Protein AF-A0A842V137-F1 (afdb_monomer_lite)

pLDDT: mean 73.47, std 16.67, range [34.12, 91.19]

Secondary structure (DSSP, 8-state):
------SEEEEEEETT-EEEEEE-SSEEEEEEEEE-TTS----S-EEEEEEEE-TTS-EEEEEEEEEE----S--TT----PPPEEEEEEE-SSEEEEEEEEESSTT--EEEEEEEEE-

Sequence (119 aa):
MEESKTYLLQETITQGESIVLNVDAPAQLKIYLEPDPESGWGYPDTMVSASITGPNNSTVLLIIDYEFSTYGGLLETGGEGYDALTRDFTASEPGNYTINVNSETEHIEGFYVKIEKLD

Foldseek 3Di:
DPPPPQWKDKDKDFAFDKDKDFDDPQFKKKKKKWQDLPFAADAQFKKKKKWKQDPVRDTQDIDIDTGQHPPNDPDPPDDDHGDIDMDMDTDHDGGIIMMHMHIPDPRRGIMTMTMHIDD

Radius of gyration: 15.22 Å; chains: 1; bounding box: 34×28×48 Å

Structure (mmCIF, N/CA/C/O backbone):
data_AF-A0A842V137-F1
#
_entry.id   AF-A0A842V137-F1
#
loop_
_atom_site.group_PDB
_atom_site.id
_atom_site.type_symbol
_atom_site.label_atom_id
_atom_site.label_alt_id
_atom_site.label_comp_id
_atom_site.label_asym_id
_atom_site.label_entity_id
_atom_site.label_seq_id
_atom_site.pdbx_PDB_ins_code
_atom_site.Cartn_x
_atom_site.Cartn_y
_atom_site.Cartn_z
_atom_site.occupancy
_atom_site.B_iso_or_equiv
_atom_site.auth_seq_id
_atom_site.auth_comp_id
_atom_site.auth_asym_id
_atom_site.auth_atom_id
_atom_site.pdbx_PDB_model_num
ATOM 1 N N . MET A 1 1 ? -19.987 18.788 7.278 1.00 34.12 1 MET A N 1
ATOM 2 C CA . MET A 1 1 ? -20.357 17.367 7.149 1.00 34.12 1 MET A CA 1
ATOM 3 C C . MET A 1 1 ? -19.336 16.783 6.205 1.00 34.12 1 MET A C 1
ATOM 5 O O . MET A 1 1 ? -19.405 17.089 5.026 1.00 34.12 1 MET A O 1
ATOM 9 N N . GLU A 1 2 ? -18.319 16.109 6.734 1.00 38.19 2 GLU A N 1
ATOM 10 C CA . GLU A 1 2 ? -17.390 15.345 5.901 1.00 38.19 2 GLU A CA 1
ATOM 11 C C . GLU A 1 2 ? -18.119 14.072 5.487 1.00 3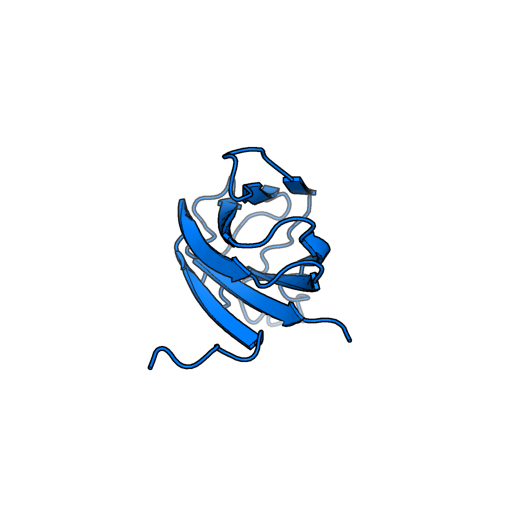8.19 2 GLU A C 1
ATOM 13 O O . GLU A 1 2 ? -18.609 13.327 6.335 1.00 38.19 2 GLU A O 1
ATOM 18 N N . GLU A 1 3 ? -18.304 13.900 4.183 1.00 36.28 3 GLU A N 1
ATOM 19 C CA . GLU A 1 3 ? -18.880 12.684 3.634 1.00 36.28 3 GLU A CA 1
ATOM 20 C C . GLU A 1 3 ? -17.914 11.539 3.931 1.00 36.28 3 GLU A C 1
ATOM 22 O O . GLU A 1 3 ? -16.766 11.545 3.485 1.00 36.28 3 GLU A O 1
ATOM 27 N N . SER A 1 4 ? -18.382 10.567 4.711 1.00 41.44 4 SER A N 1
ATOM 28 C CA . SER A 1 4 ? -17.736 9.273 4.874 1.00 41.44 4 SER A CA 1
ATOM 29 C C . SER A 1 4 ? -17.573 8.668 3.482 1.00 41.44 4 SER A C 1
ATOM 31 O O . SER A 1 4 ? -18.548 8.186 2.898 1.00 41.44 4 SER A O 1
ATOM 33 N N . LYS A 1 5 ? -16.370 8.763 2.908 1.00 46.53 5 LYS A N 1
ATOM 34 C CA . LYS A 1 5 ? -16.048 8.114 1.640 1.00 46.53 5 LYS A CA 1
ATOM 35 C C . LYS A 1 5 ? -16.203 6.614 1.858 1.00 46.53 5 LYS A C 1
ATOM 37 O O . LYS A 1 5 ? -15.367 5.976 2.488 1.00 46.53 5 LYS A O 1
ATOM 42 N N . THR A 1 6 ? -17.316 6.077 1.365 1.00 51.50 6 THR A N 1
ATOM 43 C CA . THR A 1 6 ? -17.531 4.653 1.105 1.00 51.50 6 THR A CA 1
ATOM 44 C C . THR A 1 6 ? -16.226 4.101 0.543 1.00 51.50 6 THR A C 1
ATOM 46 O O . THR A 1 6 ? -15.751 4.648 -0.446 1.00 51.50 6 THR A O 1
ATOM 49 N N . TYR A 1 7 ? -15.624 3.133 1.240 1.00 63.22 7 TYR A N 1
ATOM 50 C CA . TYR A 1 7 ? -14.233 2.662 1.141 1.00 63.22 7 TYR A CA 1
ATOM 51 C C . TYR A 1 7 ? -13.845 2.053 -0.218 1.00 63.22 7 TYR A C 1
ATOM 53 O O . TYR A 1 7 ? -13.407 0.911 -0.293 1.00 63.22 7 TYR A O 1
ATOM 61 N N . LEU A 1 8 ? -14.041 2.811 -1.287 1.00 64.12 8 LEU A N 1
ATOM 62 C CA . LEU A 1 8 ? -13.471 2.621 -2.600 1.00 64.12 8 LEU A CA 1
ATOM 63 C C . LEU A 1 8 ? -12.565 3.828 -2.830 1.00 64.12 8 LEU A C 1
ATOM 65 O O . LEU A 1 8 ? -13.030 4.915 -3.179 1.00 64.12 8 LEU A O 1
ATOM 69 N N . LEU A 1 9 ? -11.275 3.637 -2.575 1.00 76.56 9 LEU A N 1
ATOM 70 C CA . LEU A 1 9 ? -10.246 4.573 -3.002 1.00 76.56 9 LEU A CA 1
ATOM 71 C C . LEU A 1 9 ? -9.599 4.008 -4.257 1.00 76.56 9 LEU A C 1
ATOM 73 O O . LEU A 1 9 ? -9.301 2.818 -4.309 1.00 76.56 9 LEU A O 1
ATOM 77 N N . GLN A 1 10 ? -9.403 4.860 -5.251 1.00 81.50 10 GLN A N 1
ATOM 78 C CA . GLN A 1 10 ? -8.749 4.507 -6.495 1.00 81.50 10 GLN A CA 1
ATOM 79 C C . GLN A 1 10 ? -7.943 5.715 -6.958 1.00 81.50 10 GLN A C 1
ATOM 81 O O . GLN A 1 10 ? -8.526 6.693 -7.426 1.00 81.50 10 GLN A O 1
ATOM 86 N N . GLU A 1 11 ? -6.627 5.660 -6.792 1.00 82.06 11 GLU A N 1
ATOM 87 C CA . GLU A 1 11 ? -5.732 6.784 -7.071 1.00 82.06 11 GLU A CA 1
ATOM 88 C C . GLU A 1 11 ? -4.413 6.285 -7.660 1.00 82.06 11 GLU A C 1
ATOM 90 O O . GLU A 1 11 ? -3.950 5.193 -7.333 1.00 82.06 11 GLU A O 1
ATOM 95 N N . THR A 1 12 ? -3.815 7.101 -8.525 1.00 81.94 12 THR A N 1
ATOM 96 C CA . THR A 1 12 ? -2.425 6.924 -8.944 1.00 81.94 12 THR A CA 1
ATOM 97 C C . THR A 1 12 ? -1.548 7.756 -8.022 1.00 81.94 12 THR A C 1
ATOM 99 O O . THR A 1 12 ? -1.814 8.944 -7.837 1.00 81.94 12 THR A O 1
ATOM 102 N N . ILE A 1 13 ? -0.512 7.143 -7.460 1.00 83.19 13 ILE A N 1
ATOM 103 C CA . ILE A 1 13 ? 0.509 7.826 -6.661 1.00 83.19 13 ILE A CA 1
ATOM 104 C C . ILE A 1 13 ? 1.861 7.714 -7.346 1.00 83.19 13 ILE A C 1
ATOM 106 O O . ILE A 1 13 ? 2.177 6.676 -7.923 1.00 83.19 13 ILE A O 1
ATOM 110 N N . THR A 1 14 ? 2.671 8.761 -7.269 1.00 84.94 14 THR A N 1
ATOM 111 C CA . THR A 1 14 ? 4.059 8.695 -7.736 1.00 84.94 14 THR A CA 1
ATOM 112 C C . THR A 1 14 ? 4.936 7.938 -6.739 1.00 84.94 14 THR A C 1
ATOM 114 O O . THR A 1 14 ? 4.599 7.794 -5.559 1.00 84.94 14 THR A O 1
ATOM 117 N N . GLN A 1 15 ? 6.065 7.402 -7.205 1.00 76.75 15 GLN A N 1
ATOM 118 C CA . GLN A 1 15 ? 7.009 6.688 -6.343 1.00 76.75 15 GLN A CA 1
ATOM 119 C C . GLN A 1 15 ? 7.425 7.554 -5.139 1.00 76.75 15 GLN A C 1
ATOM 121 O O . GLN A 1 15 ? 7.908 8.675 -5.292 1.00 76.75 15 GLN A O 1
ATOM 126 N N . GLY A 1 16 ? 7.266 7.010 -3.928 1.00 76.38 16 GLY A N 1
ATOM 127 C CA . GLY A 1 16 ? 7.593 7.703 -2.679 1.00 76.38 16 GLY A CA 1
ATOM 128 C C . GLY A 1 16 ? 6.467 8.569 -2.106 1.00 76.38 16 GLY A C 1
ATOM 129 O O . GLY A 1 16 ? 6.630 9.104 -1.007 1.00 76.38 16 GLY A O 1
ATOM 130 N N . GLU A 1 17 ? 5.325 8.688 -2.787 1.00 86.50 17 GLU A N 1
ATOM 131 C CA . GLU A 1 17 ? 4.117 9.262 -2.197 1.00 86.50 17 GLU A CA 1
ATOM 132 C C . GLU A 1 17 ? 3.395 8.266 -1.279 1.00 86.50 17 GLU A C 1
ATOM 134 O O . GLU A 1 17 ? 3.569 7.043 -1.341 1.00 86.50 17 GLU A O 1
ATOM 139 N N . SER A 1 18 ? 2.566 8.824 -0.398 1.00 87.38 18 SER A N 1
ATOM 140 C CA . SER A 1 18 ? 1.793 8.069 0.580 1.00 87.38 18 SER A CA 1
ATOM 141 C C . SER A 1 18 ? 0.309 8.373 0.447 1.00 87.38 18 SER A C 1
ATOM 143 O O . SER A 1 18 ? -0.090 9.526 0.284 1.00 87.38 18 SER A O 1
ATOM 145 N N . ILE A 1 19 ? -0.517 7.352 0.639 1.00 87.94 19 ILE A N 1
ATOM 146 C CA . ILE A 1 19 ? -1.968 7.491 0.756 1.00 87.94 19 ILE A CA 1
ATOM 147 C C . ILE A 1 19 ? -2.330 7.524 2.233 1.00 87.94 19 ILE A C 1
ATOM 149 O O . ILE A 1 19 ? -1.906 6.658 2.996 1.00 87.94 19 ILE A O 1
ATOM 153 N N . VAL A 1 20 ? -3.155 8.488 2.638 1.00 88.94 20 VAL A N 1
ATOM 154 C CA . VAL A 1 20 ? -3.747 8.514 3.979 1.00 88.94 20 VAL A CA 1
ATOM 155 C C . VAL A 1 20 ? -5.203 8.085 3.881 1.00 88.94 20 VAL A C 1
ATOM 157 O O . VAL A 1 20 ? -6.038 8.786 3.316 1.00 88.94 20 VAL A O 1
ATOM 160 N N . LEU A 1 21 ? -5.506 6.932 4.466 1.00 87.88 21 LEU A N 1
ATOM 161 C CA . LEU A 1 21 ? -6.843 6.370 4.548 1.00 87.88 21 LEU A CA 1
ATOM 162 C C . LEU A 1 21 ? -7.390 6.554 5.964 1.00 87.88 21 LEU A C 1
ATOM 164 O O . LEU A 1 21 ? -6.827 6.033 6.924 1.00 87.88 21 LEU A O 1
ATOM 168 N N . ASN A 1 22 ? -8.509 7.259 6.106 1.00 89.06 22 ASN A N 1
ATOM 169 C CA . ASN A 1 22 ? -9.245 7.291 7.366 1.00 89.06 22 ASN A CA 1
ATOM 170 C C . ASN A 1 22 ? -10.172 6.068 7.437 1.00 89.06 22 ASN A C 1
ATOM 172 O O . ASN A 1 22 ? -10.968 5.854 6.523 1.00 89.06 22 ASN A O 1
ATOM 176 N N . VAL A 1 23 ? -10.033 5.252 8.482 1.00 87.38 23 VAL A N 1
ATOM 177 C CA . VAL A 1 23 ? -10.769 3.993 8.640 1.00 87.38 23 VAL A CA 1
ATOM 178 C C . VAL A 1 23 ? -11.591 3.991 9.919 1.00 87.38 23 VAL A C 1
ATOM 180 O O . VAL A 1 23 ? -11.056 4.172 11.012 1.00 87.38 23 VAL A O 1
ATOM 183 N N . ASP A 1 24 ? -12.878 3.688 9.782 1.00 87.06 24 ASP A N 1
ATOM 184 C CA . ASP A 1 24 ? -13.759 3.279 10.871 1.00 87.06 24 ASP A CA 1
ATOM 185 C C . ASP A 1 24 ? -13.542 1.786 11.136 1.00 87.06 24 ASP A C 1
ATOM 187 O O . ASP A 1 24 ? -14.036 0.920 10.406 1.00 87.06 24 ASP A O 1
ATOM 191 N N . ALA A 1 25 ? -12.763 1.475 12.167 1.00 85.25 25 ALA A N 1
ATOM 192 C CA . ALA A 1 25 ? -12.462 0.100 12.539 1.00 85.25 25 ALA A CA 1
ATOM 193 C C . ALA A 1 25 ? -13.525 -0.506 13.486 1.00 85.25 25 ALA A C 1
ATOM 195 O O . ALA A 1 25 ? -14.201 0.232 14.209 1.00 85.25 25 ALA A O 1
ATOM 196 N N . PRO A 1 26 ? -13.635 -1.847 13.559 1.00 89.62 26 PRO A N 1
ATOM 197 C CA . PRO A 1 26 ? -12.885 -2.817 12.765 1.00 89.62 26 PRO A CA 1
ATOM 198 C C . PRO A 1 26 ? -13.362 -2.865 11.308 1.00 89.62 26 PRO A C 1
ATOM 200 O O . PRO A 1 26 ? -14.561 -2.837 11.036 1.00 89.62 26 PRO A O 1
ATOM 203 N N . ALA A 1 27 ? -12.419 -2.970 10.373 1.00 88.31 27 ALA A N 1
ATOM 204 C CA . ALA A 1 27 ? -12.716 -3.115 8.951 1.00 88.31 27 ALA A CA 1
ATOM 205 C C . ALA A 1 27 ? -11.749 -4.102 8.294 1.00 88.31 27 ALA A C 1
ATOM 207 O O . ALA A 1 27 ? -10.546 -4.062 8.550 1.00 88.31 27 ALA A O 1
ATOM 208 N N . GLN A 1 28 ? -12.280 -4.969 7.435 1.00 89.94 28 GLN A N 1
ATOM 209 C CA . GLN A 1 28 ? -11.472 -5.747 6.504 1.00 89.94 28 GLN A CA 1
ATOM 210 C C . GLN A 1 28 ? -11.372 -4.965 5.201 1.00 89.94 28 GLN A C 1
ATOM 212 O O . GLN A 1 28 ? -12.375 -4.475 4.685 1.00 89.94 28 GLN A O 1
ATOM 217 N N . LEU A 1 29 ? -10.160 -4.810 4.698 1.00 89.25 29 LEU A N 1
ATOM 218 C CA . LEU A 1 29 ? -9.841 -4.064 3.496 1.00 89.25 29 LEU A CA 1
ATOM 219 C C . LEU A 1 29 ? -9.056 -4.970 2.554 1.00 89.25 29 LEU A C 1
ATOM 221 O O . LEU A 1 29 ? -8.255 -5.793 2.993 1.00 89.25 29 LEU A O 1
ATOM 225 N N . LYS A 1 30 ? -9.251 -4.779 1.260 1.00 89.00 30 LYS A N 1
ATOM 226 C CA . LYS A 1 30 ? -8.482 -5.408 0.200 1.00 89.00 30 LYS A CA 1
ATOM 227 C C . LYS A 1 30 ? -7.766 -4.333 -0.587 1.00 89.00 30 LYS A C 1
ATOM 229 O O . LYS A 1 30 ? -8.380 -3.359 -1.020 1.00 89.00 30 LYS A O 1
ATOM 234 N N . ILE A 1 31 ? -6.463 -4.501 -0.724 1.00 87.25 31 ILE A N 1
ATOM 235 C CA . ILE A 1 31 ? -5.568 -3.527 -1.335 1.00 87.25 31 ILE A CA 1
ATOM 236 C C . ILE A 1 31 ? -5.031 -4.145 -2.612 1.00 87.25 31 ILE A C 1
ATOM 238 O O . ILE A 1 31 ? -4.485 -5.248 -2.580 1.00 87.25 31 ILE A O 1
ATOM 242 N N . TYR A 1 32 ? -5.194 -3.418 -3.709 1.00 86.00 32 TYR A N 1
ATOM 243 C CA . TYR A 1 32 ? -4.656 -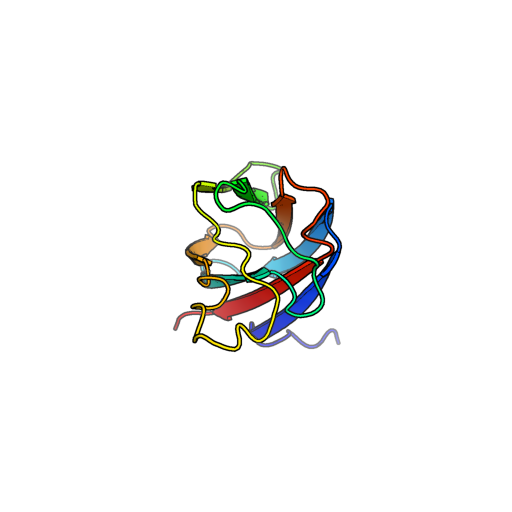3.737 -5.019 1.00 86.00 32 TYR A CA 1
ATOM 244 C C . TYR A 1 32 ? -3.604 -2.691 -5.367 1.00 86.00 32 TYR A C 1
ATOM 246 O O . TYR A 1 32 ? -3.831 -1.490 -5.194 1.00 86.00 32 TYR A O 1
ATOM 254 N N . LEU A 1 33 ? -2.459 -3.164 -5.834 1.00 82.00 33 LEU A N 1
ATOM 255 C CA . LEU A 1 33 ? -1.314 -2.359 -6.215 1.00 82.00 33 LEU A CA 1
ATOM 256 C C . LEU A 1 33 ? -0.831 -2.824 -7.579 1.00 82.00 33 LEU A C 1
ATOM 258 O O . LEU A 1 33 ? -0.436 -3.976 -7.749 1.00 82.00 33 LEU A O 1
ATOM 262 N N . GLU A 1 34 ? -0.847 -1.908 -8.531 1.00 80.00 34 GLU A N 1
ATOM 263 C CA . GLU A 1 34 ? -0.376 -2.113 -9.894 1.00 80.00 34 GLU A CA 1
ATOM 264 C C . GLU A 1 34 ? 0.528 -0.928 -10.254 1.00 80.00 34 GLU A C 1
ATOM 266 O O . GLU A 1 34 ? 0.195 0.206 -9.920 1.00 80.00 34 GLU A O 1
ATOM 271 N N . PRO A 1 35 ? 1.684 -1.129 -10.897 1.00 76.38 35 PRO A N 1
ATOM 272 C CA . PRO A 1 35 ? 2.442 -0.058 -11.516 1.00 76.38 35 PRO A CA 1
ATOM 273 C C . PRO A 1 35 ? 1.559 0.695 -12.501 1.00 76.38 35 PRO A C 1
ATOM 275 O O . PRO A 1 35 ? 0.738 0.099 -13.200 1.00 76.38 35 PRO A O 1
ATOM 278 N N . ASP A 1 36 ? 1.727 2.011 -12.542 1.00 75.25 36 ASP A N 1
ATOM 279 C CA . ASP A 1 36 ? 1.048 2.838 -13.528 1.00 75.25 36 ASP A CA 1
ATOM 280 C C . ASP A 1 36 ? 1.414 2.331 -14.935 1.00 75.25 36 ASP A C 1
ATOM 282 O O . ASP A 1 36 ? 2.608 2.191 -15.212 1.00 75.25 36 ASP A O 1
ATOM 286 N N . PRO A 1 37 ? 0.449 2.043 -15.827 1.00 67.38 37 PRO A N 1
ATOM 287 C CA . PRO A 1 37 ? 0.741 1.652 -17.205 1.00 67.38 37 PRO A CA 1
ATOM 288 C C . PRO A 1 37 ? 1.539 2.701 -17.998 1.00 67.38 37 PRO A C 1
ATOM 290 O O . PRO A 1 37 ? 2.103 2.354 -19.035 1.00 67.38 37 PRO A O 1
ATOM 293 N N . GLU A 1 38 ? 1.582 3.960 -17.550 1.00 69.44 38 GLU A N 1
ATOM 294 C CA . GLU A 1 38 ? 2.459 4.996 -18.112 1.00 69.44 38 GLU A CA 1
ATOM 295 C C . GLU A 1 38 ? 3.914 4.889 -17.618 1.00 69.44 38 GLU A C 1
ATOM 297 O O . GLU A 1 38 ? 4.802 5.503 -18.212 1.00 69.44 38 GLU A O 1
ATOM 302 N N . SER A 1 39 ? 4.183 4.082 -16.583 1.00 68.38 39 SER A N 1
ATOM 303 C CA . SER A 1 39 ? 5.540 3.813 -16.100 1.00 68.38 39 SER A CA 1
ATOM 304 C C . SER A 1 39 ? 6.403 3.164 -17.183 1.00 68.38 39 SER A C 1
ATOM 306 O O . SER A 1 39 ? 5.944 2.369 -18.006 1.00 68.38 39 SER A O 1
ATOM 308 N N . GLY A 1 40 ? 7.689 3.503 -17.167 1.00 56.91 40 GLY A N 1
ATOM 309 C CA . GLY A 1 40 ? 8.660 3.033 -18.141 1.00 56.91 40 GLY A CA 1
ATOM 310 C C . GLY A 1 40 ? 8.998 1.541 -18.040 1.00 56.91 40 GLY A C 1
ATOM 311 O O . GLY A 1 40 ? 8.575 0.799 -17.152 1.00 56.91 40 GLY A O 1
ATOM 312 N N . TRP A 1 41 ? 9.825 1.103 -18.987 1.00 56.88 41 TRP A N 1
ATOM 313 C CA . TRP A 1 41 ? 10.384 -0.246 -19.032 1.00 56.88 41 TRP A CA 1
ATOM 314 C C . TRP A 1 41 ? 11.330 -0.490 -17.863 1.00 56.88 41 TRP A C 1
ATOM 316 O O . TRP A 1 41 ? 12.316 0.232 -17.746 1.00 56.88 41 TRP A O 1
ATOM 326 N N . GLY A 1 42 ? 11.094 -1.536 -17.074 1.00 53.03 42 GLY A N 1
ATOM 327 C CA . GLY A 1 42 ? 12.061 -2.025 -16.099 1.00 53.03 42 GLY A CA 1
ATOM 328 C C . GLY A 1 42 ? 12.614 -3.391 -16.491 1.00 53.03 42 GLY A C 1
ATOM 329 O O . GLY A 1 42 ? 12.084 -4.089 -17.357 1.00 53.03 42 GLY A O 1
ATOM 330 N N . TYR A 1 43 ? 13.723 -3.778 -15.867 1.00 54.16 43 TYR A N 1
ATOM 331 C CA . TYR A 1 43 ? 14.155 -5.167 -15.944 1.00 54.16 43 TYR A CA 1
ATOM 332 C C . TYR A 1 43 ? 13.137 -6.050 -15.192 1.00 54.16 43 TYR A C 1
ATOM 334 O O . TYR A 1 43 ? 12.610 -5.618 -14.155 1.00 54.16 43 TYR A O 1
ATOM 342 N N . PRO A 1 44 ? 12.870 -7.285 -15.669 1.00 53.50 44 PRO A N 1
ATOM 343 C CA . PRO A 1 44 ? 12.334 -8.312 -14.779 1.00 53.50 44 PRO A CA 1
ATOM 344 C C . PRO A 1 44 ? 13.292 -8.387 -13.580 1.00 53.50 44 PRO A C 1
ATOM 346 O O . PRO A 1 44 ? 14.493 -8.233 -13.782 1.00 53.50 44 PRO A O 1
ATOM 349 N N . ASP A 1 45 ? 12.774 -8.535 -12.364 1.00 58.84 45 ASP A N 1
ATOM 350 C CA . ASP A 1 45 ? 13.507 -8.418 -11.081 1.00 58.84 45 ASP A CA 1
ATOM 351 C C . ASP A 1 45 ? 13.423 -7.033 -10.408 1.00 58.84 45 ASP A C 1
ATOM 353 O O . ASP A 1 45 ? 14.324 -6.616 -9.678 1.00 58.84 45 ASP A O 1
ATOM 357 N N . THR A 1 46 ? 12.317 -6.307 -10.595 1.00 65.12 46 THR A N 1
ATOM 358 C CA . THR A 1 46 ? 12.025 -5.141 -9.750 1.00 65.12 46 THR A CA 1
ATOM 359 C C . THR A 1 46 ? 11.359 -5.579 -8.446 1.00 65.12 46 THR A C 1
ATOM 361 O O . THR A 1 46 ? 10.381 -6.330 -8.462 1.00 65.12 46 THR A O 1
ATOM 364 N N . MET A 1 47 ? 11.864 -5.076 -7.315 1.00 73.06 47 MET A N 1
ATOM 365 C CA . MET A 1 47 ? 11.208 -5.224 -6.019 1.00 73.06 47 MET A CA 1
ATOM 366 C C . MET A 1 47 ? 10.230 -4.070 -5.795 1.00 73.06 47 MET A C 1
ATOM 368 O O . MET A 1 47 ? 10.632 -2.904 -5.759 1.00 73.06 47 MET A O 1
ATOM 372 N N . VAL A 1 48 ? 8.953 -4.403 -5.610 1.00 77.81 48 VAL A N 1
ATOM 373 C CA . VAL A 1 48 ? 7.929 -3.463 -5.144 1.00 77.81 48 VAL A CA 1
ATOM 374 C C . VAL A 1 48 ? 7.610 -3.802 -3.699 1.00 77.81 48 VAL A C 1
ATOM 376 O O . VAL A 1 48 ? 7.406 -4.958 -3.327 1.00 77.81 48 VAL A O 1
ATOM 379 N N . SER A 1 49 ? 7.569 -2.775 -2.863 1.00 81.06 49 SER A N 1
ATOM 380 C CA . SER A 1 49 ? 7.185 -2.900 -1.468 1.00 81.06 49 SER A CA 1
ATOM 381 C C . SER A 1 49 ? 6.070 -1.929 -1.132 1.00 81.06 49 SER A C 1
ATOM 383 O O . SER A 1 49 ? 6.056 -0.786 -1.582 1.00 81.06 49 SER A O 1
ATOM 385 N N . ALA A 1 50 ? 5.137 -2.381 -0.306 1.00 84.38 50 ALA A N 1
ATOM 386 C CA . ALA A 1 50 ? 4.121 -1.530 0.277 1.00 84.38 50 ALA A CA 1
ATOM 387 C C . ALA A 1 50 ? 4.061 -1.744 1.782 1.00 84.38 50 ALA A C 1
ATOM 389 O O . ALA A 1 50 ? 4.147 -2.867 2.273 1.00 84.38 50 ALA A O 1
ATOM 390 N N . SER A 1 51 ? 3.905 -0.662 2.531 1.00 88.12 51 SER A N 1
ATOM 391 C CA . SER A 1 51 ? 3.756 -0.708 3.982 1.00 88.12 51 SER A CA 1
ATOM 392 C C . SER A 1 51 ? 2.521 0.056 4.411 1.00 88.12 51 SER A C 1
ATOM 394 O O . SER A 1 51 ? 2.201 1.093 3.837 1.00 88.12 51 SER A O 1
ATOM 396 N N . ILE A 1 52 ? 1.847 -0.455 5.435 1.00 89.12 52 ILE A N 1
ATOM 397 C CA . ILE A 1 52 ? 0.703 0.198 6.062 1.00 89.12 52 ILE A CA 1
ATOM 398 C C . ILE A 1 52 ? 1.088 0.527 7.492 1.00 89.12 52 ILE A C 1
ATOM 400 O O . ILE A 1 52 ? 1.388 -0.369 8.282 1.00 89.12 52 ILE A O 1
ATOM 404 N N . THR A 1 53 ? 1.045 1.806 7.831 1.00 91.19 53 THR A N 1
ATOM 405 C CA . THR A 1 53 ? 1.285 2.313 9.178 1.00 91.19 53 THR A CA 1
ATOM 406 C C . THR A 1 53 ? -0.037 2.754 9.783 1.00 91.19 53 THR A C 1
ATOM 408 O O . THR A 1 53 ? -0.767 3.525 9.169 1.00 91.19 53 THR A O 1
ATOM 411 N N . GLY A 1 54 ? -0.367 2.242 10.967 1.00 88.94 54 GLY A N 1
ATOM 412 C CA . GLY A 1 54 ? -1.626 2.528 11.646 1.00 88.94 54 GLY A CA 1
ATOM 413 C C . GLY A 1 54 ? -1.613 3.808 12.486 1.00 88.94 54 GLY A C 1
ATOM 414 O O . GLY A 1 54 ? -0.578 4.471 12.597 1.00 88.94 54 GLY A O 1
ATOM 415 N N . PRO A 1 55 ? -2.739 4.115 13.158 1.00 86.94 55 PRO A N 1
ATOM 416 C CA . PRO A 1 55 ? -2.932 5.358 13.913 1.00 86.94 55 PRO A CA 1
ATOM 417 C C . PRO A 1 55 ? -1.882 5.609 15.007 1.00 86.94 55 PRO A C 1
ATOM 419 O O . PRO A 1 55 ? -1.533 6.754 15.283 1.00 86.94 55 PRO A O 1
ATOM 422 N N . ASN A 1 56 ? -1.329 4.543 15.594 1.00 85.94 56 ASN A N 1
ATOM 423 C CA . ASN A 1 56 ? -0.292 4.619 16.632 1.00 85.94 56 ASN A CA 1
ATOM 424 C C . ASN A 1 56 ? 1.138 4.634 16.066 1.00 85.94 56 ASN A C 1
ATOM 426 O O . ASN A 1 56 ? 2.096 4.367 16.791 1.00 85.94 56 ASN A O 1
ATOM 430 N N . ASN A 1 57 ? 1.289 4.914 14.769 1.00 79.31 57 ASN A N 1
ATOM 431 C CA . ASN A 1 57 ? 2.557 4.892 14.042 1.00 79.31 57 ASN A CA 1
ATOM 432 C C . ASN A 1 57 ? 3.267 3.521 14.052 1.00 79.31 57 ASN A C 1
ATOM 434 O O . ASN A 1 57 ? 4.485 3.434 13.905 1.00 79.31 57 ASN A O 1
ATOM 438 N N . SER A 1 58 ? 2.509 2.438 14.244 1.00 77.75 58 SER A N 1
ATOM 439 C CA . SER A 1 58 ? 2.990 1.064 14.122 1.00 77.75 58 SER A CA 1
ATOM 440 C C . SER A 1 58 ? 2.823 0.575 12.688 1.00 77.75 58 SER A C 1
ATOM 442 O O . SER A 1 58 ? 1.751 0.716 12.102 1.00 77.75 58 SER A O 1
ATOM 444 N N . THR A 1 59 ? 3.861 -0.032 12.112 1.00 79.19 59 THR A N 1
ATOM 445 C CA . THR A 1 59 ? 3.718 -0.760 10.845 1.00 79.19 59 THR A CA 1
ATOM 446 C C . THR A 1 59 ? 2.867 -2.003 11.091 1.00 79.19 59 THR A C 1
ATOM 448 O O . THR A 1 59 ? 3.235 -2.867 11.884 1.00 79.19 59 THR A O 1
ATOM 451 N N . VAL A 1 60 ? 1.711 -2.066 10.436 1.00 78.38 60 VAL A N 1
ATOM 452 C CA . VAL A 1 60 ? 0.698 -3.115 10.614 1.00 78.38 60 VAL A CA 1
ATOM 453 C C . VAL A 1 60 ? 0.780 -4.162 9.505 1.00 78.38 60 VAL A C 1
ATOM 455 O O . VAL A 1 60 ? 0.456 -5.324 9.731 1.00 78.38 60 VAL A O 1
ATOM 458 N N . LEU A 1 61 ? 1.254 -3.775 8.319 1.00 77.00 61 LEU A N 1
ATOM 459 C CA . LEU A 1 61 ? 1.486 -4.687 7.205 1.00 77.00 61 LEU A CA 1
ATOM 460 C C . LEU A 1 61 ? 2.707 -4.235 6.406 1.00 77.00 61 LEU A C 1
ATOM 462 O O . LEU A 1 61 ? 2.874 -3.043 6.150 1.00 77.00 61 LEU A O 1
ATOM 466 N N . LEU A 1 62 ? 3.532 -5.199 6.002 1.00 73.19 62 LEU A N 1
ATOM 467 C CA . LEU A 1 62 ? 4.595 -5.020 5.024 1.00 73.19 62 LEU A CA 1
ATOM 468 C C . LEU A 1 62 ? 4.403 -6.070 3.935 1.00 73.19 62 LEU A C 1
ATOM 470 O O . LEU A 1 62 ? 4.336 -7.267 4.209 1.00 73.19 62 LEU A O 1
ATOM 474 N N . ILE A 1 63 ? 4.299 -5.594 2.710 1.00 73.81 63 ILE A N 1
ATOM 475 C CA . ILE A 1 63 ? 4.174 -6.386 1.505 1.00 73.81 63 ILE A CA 1
ATOM 476 C C . ILE A 1 63 ? 5.469 -6.166 0.738 1.00 73.81 63 ILE A C 1
ATOM 478 O O . ILE A 1 63 ? 5.838 -5.025 0.476 1.00 73.81 63 ILE A O 1
ATOM 482 N N . ILE A 1 64 ? 6.163 -7.248 0.415 1.00 62.88 64 ILE A N 1
ATOM 483 C CA . ILE A 1 64 ? 7.331 -7.231 -0.460 1.00 62.88 64 ILE A CA 1
ATOM 484 C C . ILE A 1 64 ? 7.034 -8.253 -1.541 1.00 62.88 64 ILE A C 1
ATOM 486 O O . ILE A 1 64 ? 6.722 -9.399 -1.209 1.00 62.88 64 ILE A O 1
ATOM 490 N N . ASP A 1 65 ? 7.106 -7.830 -2.795 1.00 69.44 65 ASP A N 1
ATOM 491 C CA . ASP A 1 65 ? 7.052 -8.738 -3.930 1.00 69.44 65 ASP A CA 1
ATOM 492 C C . ASP A 1 65 ? 8.306 -8.567 -4.778 1.00 69.44 65 ASP A C 1
ATOM 494 O O . ASP A 1 65 ? 8.716 -7.453 -5.122 1.00 69.44 65 ASP A O 1
ATOM 498 N N . TYR A 1 66 ? 8.943 -9.702 -5.024 1.00 51.12 66 TYR A N 1
ATOM 499 C CA . TYR A 1 66 ? 10.174 -9.853 -5.778 1.00 51.12 66 TYR A CA 1
ATOM 500 C C . TYR A 1 66 ? 9.743 -10.618 -7.020 1.00 51.12 66 TYR A C 1
ATOM 502 O O . TYR A 1 66 ? 9.182 -11.692 -6.846 1.00 51.12 66 TYR A O 1
ATOM 510 N N . GLU A 1 67 ? 9.975 -10.065 -8.213 1.00 55.75 67 GLU A N 1
ATOM 511 C CA . GLU A 1 67 ? 9.415 -10.504 -9.515 1.00 55.75 6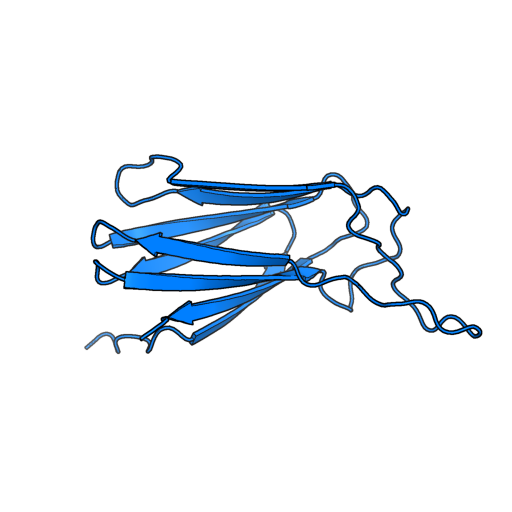7 GLU A CA 1
ATOM 512 C C . GLU A 1 67 ? 8.214 -9.682 -10.020 1.00 55.75 67 GLU A C 1
ATOM 514 O O . GLU A 1 67 ? 7.402 -10.172 -10.806 1.00 55.75 67 GLU A O 1
ATOM 519 N N . PHE A 1 68 ? 8.137 -8.387 -9.684 1.00 55.62 68 PHE A N 1
ATOM 520 C CA . PHE A 1 68 ? 7.262 -7.489 -10.441 1.00 55.62 68 PHE A CA 1
ATOM 521 C C . PHE A 1 68 ? 7.790 -7.385 -11.883 1.00 55.62 68 PHE A C 1
ATOM 523 O O . PHE A 1 68 ? 8.767 -6.685 -12.162 1.00 55.62 68 PHE A O 1
ATOM 530 N N . SER A 1 69 ? 7.189 -8.148 -12.798 1.00 52.38 69 SER A N 1
ATOM 531 C CA . SER A 1 69 ? 7.581 -8.183 -14.207 1.00 52.38 69 SER A CA 1
ATOM 532 C C . SER A 1 69 ? 7.123 -6.892 -14.880 1.00 52.38 69 SER A C 1
ATOM 534 O O . SER A 1 69 ? 5.932 -6.642 -15.039 1.00 52.38 69 SER A O 1
ATOM 536 N N . THR A 1 70 ? 8.075 -6.031 -15.233 1.00 52.16 70 THR A N 1
ATOM 537 C CA . THR A 1 70 ? 7.809 -4.689 -15.760 1.00 52.16 70 THR A CA 1
ATOM 538 C C . THR A 1 70 ? 7.904 -4.659 -17.289 1.00 52.16 70 THR A C 1
ATOM 540 O O . THR A 1 70 ? 8.802 -4.056 -17.872 1.00 52.16 70 THR A O 1
ATOM 543 N N . TYR A 1 71 ? 6.968 -5.317 -17.979 1.00 53.03 71 TYR A N 1
ATOM 544 C CA . TYR A 1 71 ? 6.899 -5.279 -19.447 1.00 53.03 7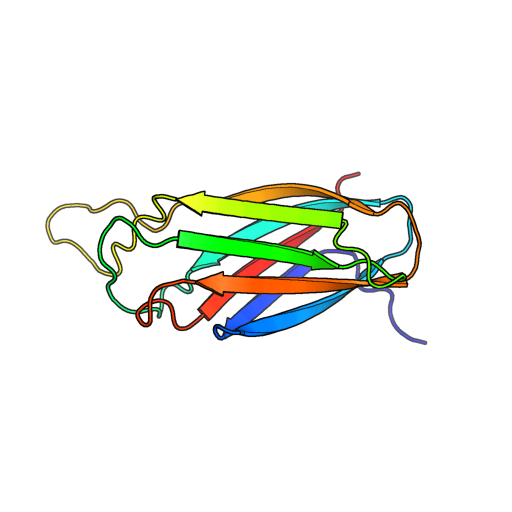1 TYR A CA 1
ATOM 545 C C . TYR A 1 71 ? 5.974 -4.154 -19.933 1.00 53.03 71 TYR A C 1
ATOM 547 O O . TYR A 1 71 ? 4.856 -4.376 -20.393 1.00 53.03 71 TYR A O 1
ATOM 555 N N . GLY A 1 72 ? 6.460 -2.918 -19.826 1.00 44.56 72 GLY A N 1
ATOM 556 C CA . GLY A 1 72 ? 5.765 -1.704 -20.256 1.00 44.56 72 GLY A CA 1
ATOM 557 C C . GLY A 1 72 ? 5.839 -1.454 -21.763 1.00 44.56 72 GLY A C 1
ATOM 558 O O . GLY A 1 72 ? 6.465 -0.497 -22.205 1.00 44.56 72 GLY A O 1
ATOM 559 N N . GLY A 1 73 ? 5.189 -2.288 -22.575 1.00 39.06 73 GLY A N 1
ATOM 560 C CA . GLY A 1 73 ? 4.915 -1.945 -23.970 1.00 39.06 73 GLY A CA 1
ATOM 561 C C . GLY A 1 73 ? 4.297 -3.072 -24.781 1.00 39.06 73 GLY A C 1
ATOM 562 O O . GLY A 1 73 ? 4.456 -4.248 -24.463 1.00 39.06 73 GLY A O 1
ATOM 563 N N . LEU A 1 74 ? 3.599 -2.695 -25.859 1.00 39.59 74 LEU A N 1
ATOM 564 C CA . LEU A 1 74 ? 3.155 -3.600 -26.921 1.00 39.59 74 LEU A CA 1
ATOM 565 C C . LEU A 1 74 ? 4.369 -4.368 -27.454 1.00 39.59 74 LEU A C 1
ATOM 567 O O . LEU A 1 74 ? 5.026 -3.949 -28.405 1.00 39.59 74 LEU A O 1
ATOM 571 N N . LEU A 1 75 ? 4.671 -5.512 -26.851 1.00 41.31 75 LEU A N 1
ATOM 572 C CA . LEU A 1 75 ? 5.440 -6.533 -27.521 1.00 41.31 75 LEU A CA 1
ATOM 573 C C . LEU A 1 75 ? 4.635 -6.875 -28.776 1.00 41.31 75 LEU A C 1
ATOM 575 O O . LEU A 1 75 ? 3.512 -7.376 -28.689 1.00 41.31 75 LEU A O 1
ATOM 579 N N . GLU A 1 76 ? 5.240 -6.679 -29.950 1.00 40.97 76 GLU A N 1
ATOM 580 C CA . GLU A 1 76 ? 4.798 -7.315 -31.202 1.00 40.97 76 GLU A CA 1
ATOM 581 C C . GLU A 1 76 ? 4.677 -8.854 -31.050 1.00 40.97 76 GLU A C 1
ATOM 583 O O . GLU A 1 76 ? 4.184 -9.542 -31.941 1.00 40.97 76 GLU A O 1
ATOM 588 N N . THR A 1 77 ? 5.064 -9.398 -29.889 1.00 38.25 77 THR A N 1
ATOM 589 C CA . THR A 1 77 ? 4.898 -10.775 -29.435 1.00 38.25 77 THR A CA 1
ATOM 590 C C . THR A 1 77 ? 4.381 -10.870 -27.980 1.00 38.25 77 THR A C 1
ATOM 592 O O . THR A 1 77 ? 5.046 -11.459 -27.137 1.00 38.25 77 THR A O 1
ATOM 595 N N . GLY A 1 78 ? 3.232 -10.268 -27.648 1.00 36.00 78 GLY A N 1
ATOM 596 C CA . GLY A 1 78 ? 2.364 -10.708 -26.533 1.00 36.00 78 GLY A CA 1
ATOM 597 C C . GLY A 1 78 ? 2.985 -10.854 -25.132 1.00 36.00 78 GLY A C 1
ATOM 598 O O . GLY A 1 78 ? 2.828 -11.906 -24.522 1.00 36.00 78 GLY A O 1
ATOM 599 N N . GLY A 1 79 ? 3.669 -9.827 -24.622 1.00 40.06 79 GLY A N 1
ATOM 600 C CA . GLY A 1 79 ? 4.143 -9.809 -23.234 1.00 40.06 79 GLY A CA 1
ATOM 601 C C . GLY A 1 79 ? 3.010 -9.622 -22.240 1.00 40.06 79 GLY A C 1
ATOM 602 O O . GLY A 1 79 ? 2.147 -8.766 -22.435 1.00 40.06 79 GLY A O 1
ATOM 603 N N . GLU A 1 80 ? 3.022 -10.439 -21.195 1.00 44.56 80 GLU A N 1
ATOM 604 C CA . GLU A 1 80 ? 2.110 -10.350 -20.060 1.00 44.56 80 GLU A CA 1
ATOM 605 C C . GLU A 1 80 ? 2.404 -9.046 -19.299 1.00 44.56 80 GLU A C 1
ATOM 607 O O . GLU A 1 80 ? 3.564 -8.692 -19.083 1.00 44.56 80 GLU A O 1
ATOM 612 N N . GLY A 1 81 ? 1.354 -8.274 -19.009 1.00 50.66 81 GLY A N 1
ATOM 613 C CA . GLY A 1 81 ? 1.467 -6.993 -18.315 1.00 50.66 81 GLY A CA 1
ATOM 614 C C . GLY A 1 81 ? 1.931 -7.148 -16.865 1.00 50.66 81 GLY A C 1
ATOM 615 O O . GLY A 1 81 ? 2.214 -8.242 -16.390 1.00 50.66 81 GLY A O 1
ATOM 616 N N . TYR A 1 82 ? 1.995 -6.028 -16.157 1.00 56.38 82 TYR A N 1
ATOM 617 C CA . TYR A 1 82 ? 2.292 -5.992 -14.729 1.00 56.38 82 TYR A CA 1
ATOM 618 C C . TYR A 1 82 ? 1.299 -6.865 -13.929 1.00 56.38 82 TYR A C 1
ATOM 620 O O . TYR A 1 82 ? 0.088 -6.668 -14.040 1.00 56.38 82 TYR A O 1
ATOM 628 N N . ASP A 1 83 ? 1.791 -7.801 -13.112 1.00 62.50 83 ASP A N 1
ATOM 629 C CA . ASP A 1 83 ? 0.933 -8.596 -12.225 1.00 62.50 83 ASP A CA 1
ATOM 630 C C . ASP A 1 83 ? 0.448 -7.747 -11.050 1.00 62.50 83 ASP A C 1
ATOM 632 O O . ASP A 1 83 ? 1.238 -7.190 -10.296 1.00 62.50 83 ASP A O 1
ATOM 636 N N . ALA A 1 84 ? -0.865 -7.659 -10.862 1.00 67.81 84 ALA A N 1
ATOM 637 C CA . ALA A 1 84 ? -1.449 -6.902 -9.766 1.00 67.81 84 ALA A CA 1
ATOM 638 C C . ALA A 1 84 ? -1.149 -7.545 -8.409 1.00 67.81 84 ALA A C 1
ATOM 640 O O . ALA A 1 84 ? -1.540 -8.685 -8.131 1.00 67.81 84 ALA A O 1
ATOM 641 N N . LEU A 1 85 ? -0.555 -6.783 -7.495 1.00 78.12 85 LEU A N 1
ATOM 642 C CA . LEU A 1 85 ? -0.388 -7.228 -6.125 1.00 78.12 85 LEU A CA 1
ATOM 643 C C . LEU A 1 85 ? -1.670 -6.992 -5.339 1.00 78.12 85 LEU A C 1
ATOM 645 O O . LEU A 1 85 ? -2.116 -5.865 -5.156 1.00 78.12 85 LEU A O 1
ATOM 649 N N . THR A 1 86 ? -2.241 -8.076 -4.826 1.00 84.00 86 THR A N 1
ATOM 650 C CA . THR A 1 86 ? -3.463 -8.034 -4.021 1.00 84.00 86 THR A CA 1
ATOM 651 C C . THR A 1 86 ? -3.202 -8.568 -2.617 1.00 84.00 86 THR A C 1
ATOM 653 O O . THR A 1 86 ? -2.652 -9.665 -2.462 1.00 84.00 86 THR A O 1
ATOM 656 N N . ARG A 1 87 ? -3.604 -7.827 -1.578 1.00 86.69 87 ARG A N 1
ATOM 657 C CA . ARG A 1 87 ? -3.504 -8.260 -0.174 1.00 86.69 87 ARG A CA 1
ATOM 658 C C . ARG A 1 87 ? -4.711 -7.830 0.649 1.00 86.69 87 ARG A C 1
ATOM 660 O O . ARG A 1 87 ? -5.182 -6.701 0.534 1.00 86.69 87 ARG A O 1
ATOM 667 N N . ASP A 1 88 ? -5.138 -8.726 1.530 1.00 89.69 88 ASP A N 1
ATOM 668 C CA . ASP A 1 88 ? -6.157 -8.441 2.534 1.00 89.69 88 ASP A CA 1
ATOM 669 C C . ASP A 1 88 ? -5.495 -7.867 3.796 1.00 89.69 88 ASP A C 1
ATOM 671 O O . ASP A 1 88 ? -4.410 -8.286 4.210 1.00 89.69 88 ASP A O 1
ATOM 675 N N . PHE A 1 89 ? -6.155 -6.897 4.417 1.00 87.19 89 PHE A N 1
ATOM 676 C CA . PHE A 1 89 ? -5.688 -6.161 5.582 1.00 87.19 89 PHE A CA 1
ATOM 677 C C . PHE A 1 89 ? -6.847 -5.931 6.557 1.00 87.19 89 PHE A C 1
ATOM 679 O O . PHE A 1 89 ? -7.924 -5.496 6.162 1.00 87.19 89 PHE A O 1
ATOM 686 N N . THR A 1 90 ? -6.620 -6.165 7.849 1.00 90.19 90 THR A N 1
ATOM 687 C CA . THR A 1 90 ? -7.612 -5.875 8.893 1.00 90.19 90 THR A CA 1
ATOM 688 C C . THR A 1 90 ? -7.188 -4.645 9.686 1.00 90.19 90 THR A C 1
ATOM 690 O O . THR A 1 90 ? -6.227 -4.693 10.455 1.00 90.19 90 THR A O 1
ATOM 693 N N . ALA A 1 91 ? -7.944 -3.558 9.551 1.00 88.56 91 ALA A N 1
ATOM 694 C CA . ALA A 1 91 ? -7.837 -2.396 10.420 1.00 88.56 91 ALA A CA 1
ATOM 695 C C . ALA A 1 91 ? -8.529 -2.701 11.753 1.00 88.56 91 ALA A C 1
ATOM 697 O O . ALA A 1 91 ? -9.745 -2.892 11.798 1.00 88.56 91 ALA A O 1
ATOM 698 N N . SER A 1 92 ? -7.761 -2.773 12.839 1.00 89.19 92 SER A N 1
ATOM 699 C CA . SER A 1 92 ? -8.272 -3.076 14.182 1.00 89.19 92 SER A CA 1
ATOM 700 C C . SER A 1 92 ? -8.666 -1.840 14.991 1.00 89.19 92 SER A C 1
ATOM 702 O O . SER A 1 92 ? -9.449 -1.961 15.929 1.00 89.19 92 SER A O 1
ATOM 704 N N . GLU A 1 93 ? -8.128 -0.667 14.654 1.00 90.00 93 GLU A N 1
ATOM 705 C CA . GLU A 1 93 ? -8.323 0.575 15.406 1.00 90.00 93 GLU A CA 1
ATOM 706 C C . GLU A 1 93 ? -8.777 1.704 14.483 1.00 90.00 93 GLU A C 1
ATOM 708 O O . GLU A 1 93 ? -8.272 1.810 13.366 1.00 90.00 93 GLU A O 1
ATOM 713 N N . PRO A 1 94 ? -9.740 2.540 14.903 1.00 90.06 94 PRO A N 1
ATOM 714 C CA . PRO A 1 94 ? -10.208 3.618 14.054 1.00 90.06 94 PRO A CA 1
ATOM 715 C C . PRO A 1 94 ? -9.139 4.708 13.949 1.00 90.06 94 PRO A C 1
ATOM 717 O O . PRO A 1 94 ? -8.450 5.011 14.925 1.00 90.06 94 PRO A O 1
ATOM 720 N N . GLY A 1 95 ? -9.025 5.332 12.780 1.00 90.06 95 GLY A N 1
ATOM 721 C CA . GLY A 1 95 ? -8.117 6.454 12.561 1.00 90.06 95 GLY A CA 1
ATOM 722 C C . GLY A 1 95 ? -7.422 6.423 11.208 1.00 90.06 95 GLY A C 1
ATOM 723 O O . GLY A 1 95 ? -7.874 5.777 10.265 1.00 90.06 95 GLY A O 1
ATOM 724 N N . ASN A 1 96 ? -6.321 7.165 11.116 1.00 90.62 96 ASN A N 1
ATOM 725 C CA . ASN A 1 96 ? -5.564 7.300 9.880 1.00 90.62 96 ASN A CA 1
ATOM 726 C C . ASN A 1 96 ? -4.574 6.145 9.721 1.00 90.62 96 ASN A C 1
ATOM 728 O O . ASN A 1 96 ? -3.728 5.916 10.585 1.00 90.62 96 ASN A O 1
ATOM 732 N N . TYR A 1 97 ? -4.667 5.471 8.583 1.00 89.44 97 TYR A N 1
ATOM 733 C CA . TYR A 1 97 ? -3.704 4.504 8.092 1.00 89.44 97 TYR A CA 1
ATOM 734 C C . TYR A 1 97 ? -2.948 5.116 6.918 1.00 89.44 97 TYR A C 1
ATOM 736 O O . TYR A 1 97 ? -3.557 5.578 5.956 1.00 89.44 97 TYR A O 1
ATOM 744 N N . THR A 1 98 ? -1.623 5.112 6.992 1.00 90.38 98 THR A N 1
ATOM 745 C CA . THR A 1 98 ? 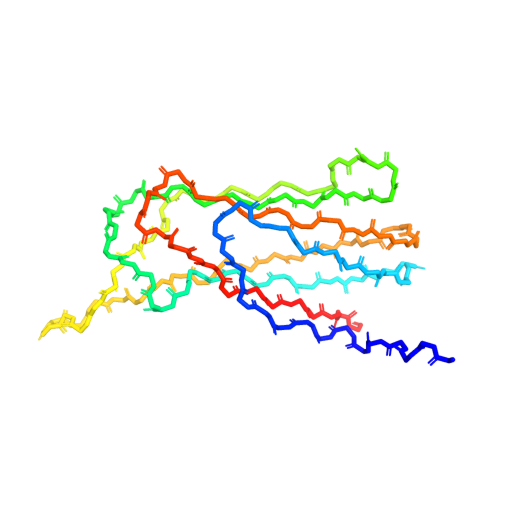-0.759 5.608 5.920 1.00 90.38 98 THR A CA 1
ATOM 746 C C . THR A 1 98 ? -0.211 4.433 5.132 1.00 90.38 98 THR A C 1
ATOM 748 O O . THR A 1 98 ? 0.451 3.567 5.702 1.00 90.38 98 THR A O 1
ATOM 751 N N . ILE A 1 99 ? -0.461 4.413 3.829 1.00 88.62 99 ILE A N 1
ATOM 752 C CA . ILE A 1 99 ? 0.056 3.411 2.902 1.00 88.62 99 ILE A CA 1
ATOM 753 C C . ILE A 1 99 ? 1.205 4.048 2.133 1.00 88.62 99 ILE A C 1
ATOM 755 O O . ILE A 1 99 ? 1.016 5.076 1.490 1.00 88.62 99 ILE A O 1
ATOM 759 N N . ASN A 1 100 ? 2.386 3.446 2.207 1.00 88.19 100 ASN A N 1
ATOM 760 C CA . ASN A 1 100 ? 3.557 3.864 1.442 1.00 88.19 100 ASN A CA 1
ATOM 761 C C . ASN A 1 100 ? 3.884 2.775 0.439 1.00 88.19 100 ASN A C 1
ATOM 763 O O . ASN A 1 100 ? 4.023 1.621 0.849 1.00 88.19 100 ASN A O 1
ATOM 767 N N . VAL A 1 101 ? 4.051 3.142 -0.826 1.00 85.81 101 VAL A N 1
ATOM 768 C CA . VAL A 1 101 ? 4.435 2.215 -1.892 1.00 85.81 101 VAL A CA 1
ATOM 769 C C . VAL A 1 101 ? 5.764 2.679 -2.466 1.00 85.81 101 VAL A C 1
ATOM 771 O O . VAL A 1 101 ? 5.949 3.854 -2.774 1.00 85.81 101 VAL A O 1
ATOM 774 N N . ASN A 1 102 ? 6.711 1.756 -2.564 1.00 84.62 102 ASN A N 1
ATOM 775 C CA . ASN A 1 102 ? 8.055 2.019 -3.044 1.00 84.62 102 ASN A CA 1
ATOM 776 C C . ASN A 1 102 ? 8.473 0.941 -4.034 1.00 84.62 102 ASN A C 1
ATOM 778 O O . ASN A 1 102 ? 8.144 -0.233 -3.874 1.00 84.62 102 ASN A O 1
ATOM 782 N N . SER A 1 103 ? 9.269 1.351 -5.010 1.00 79.88 103 SER A N 1
ATOM 783 C CA . SER A 1 103 ? 10.000 0.459 -5.903 1.00 79.88 103 SER A CA 1
ATOM 784 C C . SER A 1 103 ? 11.501 0.644 -5.701 1.00 79.88 103 SER A C 1
ATOM 786 O O . SER A 1 103 ? 11.939 1.745 -5.363 1.00 79.88 103 SER A O 1
ATOM 788 N N . GLU A 1 104 ? 12.286 -0.404 -5.937 1.00 79.69 104 GLU A N 1
ATOM 789 C CA . GLU A 1 104 ? 13.749 -0.317 -6.053 1.00 79.69 104 GLU A CA 1
ATOM 790 C C . GLU A 1 104 ? 14.234 0.024 -7.473 1.00 79.69 104 GLU A C 1
ATOM 792 O O . GLU A 1 104 ? 15.439 0.128 -7.699 1.00 79.69 104 GLU A O 1
ATOM 797 N N . THR A 1 105 ? 13.323 0.225 -8.431 1.00 74.38 105 THR A N 1
ATOM 798 C CA . THR A 1 105 ? 13.664 0.678 -9.785 1.00 74.38 105 THR A CA 1
ATOM 799 C C . THR A 1 105 ? 13.217 2.113 -10.042 1.00 74.38 105 THR A C 1
ATOM 801 O O . THR A 1 105 ? 12.162 2.534 -9.571 1.00 74.38 105 THR A O 1
ATOM 804 N N . GLU A 1 106 ? 14.010 2.846 -10.826 1.00 73.88 106 GLU A N 1
ATOM 805 C CA . GLU A 1 106 ? 13.685 4.191 -11.330 1.00 73.88 106 GLU A CA 1
ATOM 806 C C . GLU A 1 106 ? 12.688 4.167 -12.500 1.00 73.88 106 GLU A C 1
ATOM 808 O O . GLU A 1 106 ? 12.213 5.205 -12.942 1.00 73.88 106 GLU A O 1
ATOM 813 N N . HIS A 1 107 ? 12.377 2.978 -13.017 1.00 74.38 107 HIS A N 1
ATOM 814 C CA . HIS A 1 107 ? 11.487 2.794 -14.159 1.00 74.38 107 HIS A CA 1
ATOM 815 C C . HIS A 1 107 ? 9.997 2.797 -13.799 1.00 74.38 107 HIS A C 1
ATOM 817 O O . HIS A 1 107 ? 9.164 2.972 -14.685 1.00 74.38 107 HIS A O 1
ATOM 823 N N . ILE A 1 108 ? 9.653 2.609 -12.521 1.00 77.19 108 ILE A N 1
ATOM 824 C CA . ILE A 1 108 ? 8.274 2.726 -12.041 1.00 77.19 108 ILE A CA 1
ATOM 825 C C . ILE A 1 108 ? 8.086 4.146 -11.522 1.00 77.19 108 ILE A C 1
ATOM 827 O O . ILE A 1 108 ? 8.546 4.474 -10.431 1.00 77.19 108 ILE A O 1
ATOM 831 N N . GLU A 1 109 ? 7.409 4.978 -12.308 1.00 77.81 109 GLU A N 1
ATOM 832 C CA . GLU A 1 109 ? 7.163 6.381 -11.959 1.00 77.81 109 GLU A CA 1
ATOM 833 C C . GLU A 1 109 ? 5.988 6.523 -10.987 1.00 77.81 109 GLU A C 1
ATOM 835 O O . GLU A 1 109 ? 5.957 7.438 -10.158 1.00 77.81 109 GLU A O 1
ATOM 840 N N . GLY A 1 110 ? 5.046 5.580 -11.038 1.00 82.25 110 GLY A N 1
ATOM 841 C CA . GLY A 1 110 ? 3.886 5.578 -10.167 1.00 82.25 110 GLY A CA 1
ATOM 842 C C . GLY A 1 110 ? 3.201 4.227 -10.045 1.00 82.25 110 GLY A C 1
ATOM 843 O O . GLY A 1 110 ? 3.551 3.243 -10.697 1.00 82.25 110 GLY A O 1
ATOM 844 N N . PHE A 1 111 ? 2.200 4.201 -9.178 1.00 82.69 111 PHE A N 1
ATOM 845 C CA . PHE A 1 111 ? 1.385 3.041 -8.874 1.00 82.69 111 PHE A CA 1
ATOM 846 C C . PHE A 1 111 ? -0.078 3.433 -8.878 1.00 82.69 111 PHE A C 1
ATOM 848 O O . PHE A 1 111 ? -0.487 4.371 -8.195 1.00 82.69 111 PHE A O 1
ATOM 855 N N . TYR A 1 112 ? -0.877 2.660 -9.589 1.00 84.12 112 TYR A N 1
ATOM 856 C CA . TYR A 1 112 ? -2.297 2.574 -9.353 1.00 84.12 112 TYR A CA 1
ATOM 857 C C . TYR A 1 112 ? -2.561 1.813 -8.046 1.00 84.12 112 TYR A C 1
ATOM 859 O O . TYR A 1 112 ? -2.167 0.656 -7.873 1.00 84.12 112 TYR A O 1
ATOM 867 N N . VAL A 1 113 ? -3.251 2.470 -7.117 1.00 86.19 113 VAL A N 1
ATOM 868 C CA . VAL A 1 113 ? -3.660 1.896 -5.837 1.00 86.19 113 VAL A CA 1
ATOM 869 C C . VAL A 1 113 ? -5.173 1.889 -5.754 1.00 86.19 113 VAL A C 1
ATOM 871 O O . VAL A 1 113 ? -5.828 2.929 -5.863 1.00 86.19 113 VAL A O 1
ATOM 874 N N . LYS A 1 114 ? -5.731 0.711 -5.488 1.00 87.31 114 LYS A N 1
ATOM 875 C CA . LYS A 1 114 ? -7.152 0.547 -5.205 1.00 87.31 114 LYS A CA 1
ATOM 876 C C . LYS A 1 114 ? -7.342 -0.080 -3.834 1.00 87.31 114 LYS A C 1
ATOM 878 O O . LYS A 1 114 ? -6.695 -1.067 -3.497 1.00 87.31 114 LYS A O 1
ATOM 883 N N . ILE A 1 115 ? -8.245 0.481 -3.043 1.00 87.31 115 ILE A N 1
ATOM 884 C CA . ILE A 1 115 ? -8.585 -0.020 -1.712 1.00 87.31 115 ILE A CA 1
ATOM 885 C C . ILE A 1 115 ? -10.087 -0.219 -1.663 1.00 87.31 115 ILE A C 1
ATOM 887 O O . ILE A 1 115 ? -10.839 0.717 -1.929 1.00 87.31 115 ILE A O 1
ATOM 891 N N . GLU A 1 116 ? -10.503 -1.429 -1.311 1.00 89.19 116 GLU A N 1
ATOM 892 C CA . GLU A 1 116 ? -11.902 -1.822 -1.171 1.00 89.19 116 GLU A CA 1
ATOM 893 C C . GLU A 1 116 ? -12.158 -2.316 0.250 1.00 89.19 116 GLU A C 1
ATOM 895 O O . GLU A 1 116 ? -11.357 -3.073 0.793 1.00 89.19 116 GLU A O 1
ATOM 900 N N . LYS A 1 117 ? -13.283 -1.943 0.861 1.00 85.44 117 LYS A N 1
ATOM 901 C CA . LYS A 1 117 ? -13.750 -2.625 2.073 1.00 85.44 117 LYS A CA 1
ATOM 902 C C . LYS A 1 117 ? -14.404 -3.954 1.712 1.00 85.44 117 LYS A C 1
ATOM 904 O O . LYS A 1 117 ? -15.212 -4.021 0.792 1.00 85.44 117 LYS A O 1
ATOM 909 N N . LEU A 1 118 ? -14.038 -4.989 2.457 1.00 84.69 118 LEU A N 1
ATOM 910 C CA . LEU A 1 118 ? -14.665 -6.301 2.418 1.00 84.69 118 LEU A CA 1
ATOM 911 C C . LEU A 1 118 ? -15.822 -6.312 3.431 1.00 84.69 118 LEU A C 1
ATOM 913 O O . LEU A 1 118 ? -15.637 -5.888 4.578 1.00 84.69 118 LEU A O 1
ATOM 917 N 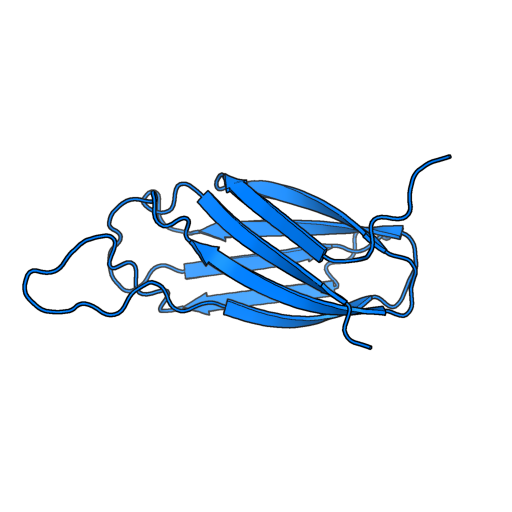N . ASP A 1 119 ? -17.001 -6.743 2.979 1.00 73.50 119 ASP A N 1
ATOM 918 C CA . ASP A 1 119 ? -18.216 -6.894 3.797 1.00 73.50 119 ASP A CA 1
ATOM 919 C C . ASP A 1 119 ? -18.206 -8.176 4.648 1.00 73.50 119 ASP A C 1
ATOM 921 O O . ASP A 1 119 ? -17.720 -9.224 4.158 1.00 73.50 119 ASP A O 1
#